Protein AF-A0A356ZXG2-F1 (afdb_monomer)

Sequence (66 aa):
MLGDLLTPPHLIVLGIVGLLIFGPKRLPELGSGLGQAFRGFKNAINGDAAVEADSLPVSQRPEEKT

Radius of gyration: 21.75 Å; Cα contacts (8 Å, |Δi|>4): 11; chains: 1; bounding box: 22×28×71 Å

Structure (mmCIF, N/CA/C/O backbone):
data_AF-A0A356ZXG2-F1
#
_entry.id   AF-A0A356ZXG2-F1
#
loop_
_atom_site.group_PDB
_atom_site.id
_atom_site.type_symbol
_atom_site.label_atom_id
_atom_site.label_alt_id
_atom_site.label_comp_id
_atom_site.label_asym_id
_atom_site.label_entity_id
_atom_site.label_seq_id
_atom_site.pdbx_PDB_ins_code
_atom_site.Cartn_x
_atom_site.Cartn_y
_atom_site.Cartn_z
_atom_site.occupancy
_atom_site.B_iso_or_equiv
_atom_site.auth_seq_id
_atom_site.auth_comp_id
_atom_site.auth_asym_id
_atom_site.auth_atom_id
_atom_site.pdbx_PDB_model_num
ATOM 1 N N . MET A 1 1 ? 7.482 -20.697 -16.426 1.00 63.38 1 MET A N 1
ATOM 2 C CA . MET A 1 1 ? 6.355 -20.063 -17.141 1.00 63.38 1 MET A CA 1
ATOM 3 C C . MET A 1 1 ? 5.596 -19.080 -16.256 1.00 63.38 1 MET A C 1
ATOM 5 O O . MET A 1 1 ? 5.503 -17.934 -16.652 1.00 63.38 1 MET A O 1
ATOM 9 N N . LEU A 1 2 ? 5.077 -19.465 -15.074 1.00 71.50 2 LEU A N 1
ATOM 10 C CA . LEU A 1 2 ? 4.381 -18.515 -14.174 1.00 71.50 2 LEU A CA 1
ATOM 11 C C . LEU A 1 2 ? 5.302 -17.833 -13.139 1.00 71.50 2 LEU A C 1
ATOM 13 O O . LEU A 1 2 ? 5.005 -16.735 -12.679 1.00 71.50 2 LEU A O 1
ATOM 17 N N . GLY A 1 3 ? 6.437 -18.457 -12.797 1.00 75.19 3 GLY A N 1
ATOM 18 C CA . GLY A 1 3 ? 7.409 -17.905 -11.841 1.00 75.19 3 GLY A CA 1
ATOM 19 C C . GLY A 1 3 ? 8.059 -16.595 -12.296 1.00 75.19 3 GLY A C 1
ATOM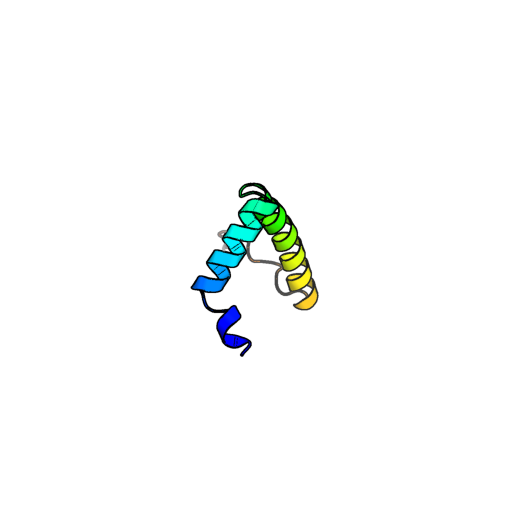 20 O O . GLY A 1 3 ? 8.412 -15.770 -11.461 1.00 75.19 3 GLY A O 1
ATOM 21 N N . ASP A 1 4 ? 8.132 -16.363 -13.608 1.00 79.31 4 ASP A N 1
ATOM 22 C CA . ASP A 1 4 ? 8.710 -15.149 -14.191 1.00 79.31 4 ASP A CA 1
ATOM 23 C C . ASP A 1 4 ? 7.841 -13.902 -13.943 1.00 79.31 4 ASP A C 1
ATOM 25 O O . ASP A 1 4 ? 8.365 -12.798 -13.794 1.00 79.31 4 ASP A O 1
ATOM 29 N N . LEU A 1 5 ? 6.520 -14.074 -13.807 1.00 78.25 5 LEU A N 1
ATOM 30 C CA . LEU A 1 5 ? 5.568 -12.978 -13.587 1.00 78.25 5 LEU A CA 1
ATOM 31 C C . LEU A 1 5 ? 5.639 -12.404 -12.165 1.00 78.25 5 LEU A C 1
ATOM 33 O O . LEU A 1 5 ? 5.411 -11.214 -11.963 1.00 78.25 5 LEU A O 1
ATOM 37 N N . LEU A 1 6 ? 5.974 -13.245 -11.182 1.00 84.19 6 LEU A N 1
ATOM 38 C CA . LEU A 1 6 ? 6.120 -12.840 -9.780 1.00 84.19 6 LEU A CA 1
ATOM 39 C C . LEU A 1 6 ? 7.519 -12.306 -9.456 1.00 84.19 6 LEU A C 1
ATOM 41 O O . LEU A 1 6 ? 7.840 -12.067 -8.292 1.00 84.19 6 LEU A O 1
ATOM 45 N N . THR A 1 7 ? 8.365 -12.111 -10.468 1.00 89.00 7 THR A N 1
ATOM 46 C CA . THR A 1 7 ? 9.680 -11.516 -10.248 1.00 89.00 7 THR A CA 1
ATOM 47 C C . THR A 1 7 ? 9.531 -10.044 -9.826 1.00 89.00 7 THR A C 1
ATOM 49 O O . THR A 1 7 ? 8.687 -9.324 -10.373 1.00 89.00 7 THR A O 1
ATOM 52 N N . PRO A 1 8 ? 10.361 -9.558 -8.880 1.00 90.31 8 PRO A N 1
ATOM 53 C CA . PRO A 1 8 ? 10.301 -8.181 -8.384 1.00 90.31 8 PRO A CA 1
ATOM 54 C C . PRO A 1 8 ? 10.183 -7.085 -9.464 1.00 90.31 8 PRO A C 1
ATOM 56 O O . PRO A 1 8 ? 9.357 -6.188 -9.287 1.00 90.31 8 PRO A O 1
ATOM 59 N N . PRO A 1 9 ? 10.918 -7.130 -10.599 1.00 91.06 9 PRO A N 1
ATOM 60 C CA . PRO A 1 9 ? 10.776 -6.111 -11.641 1.00 91.06 9 PRO A CA 1
ATOM 61 C C . PRO A 1 9 ? 9.397 -6.109 -12.316 1.00 91.06 9 PRO A C 1
ATOM 63 O O . PRO A 1 9 ? 8.845 -5.037 -12.556 1.00 91.06 9 PRO A O 1
ATOM 66 N N . HIS A 1 10 ? 8.802 -7.276 -12.578 1.00 89.06 10 HIS A N 1
ATOM 67 C CA . HIS A 1 10 ? 7.477 -7.356 -13.203 1.00 89.06 10 HIS A CA 1
ATOM 68 C C . HIS A 1 10 ? 6.380 -6.840 -12.265 1.00 89.06 10 HIS A C 1
ATOM 70 O O . HIS A 1 10 ? 5.476 -6.130 -12.711 1.00 89.06 10 HIS A O 1
ATOM 76 N N . LEU A 1 11 ? 6.491 -7.111 -10.959 1.00 90.81 11 LEU A N 1
ATOM 77 C CA . LEU A 1 11 ? 5.559 -6.575 -9.964 1.00 90.81 11 LEU A CA 1
ATOM 78 C C . LEU A 1 11 ? 5.622 -5.047 -9.864 1.00 90.81 11 LEU A C 1
ATOM 80 O O . LEU A 1 11 ? 4.581 -4.409 -9.728 1.00 90.81 11 LEU A O 1
ATOM 84 N N . ILE A 1 12 ? 6.813 -4.450 -9.976 1.00 92.25 12 ILE A N 1
ATOM 85 C CA . ILE A 1 12 ? 6.967 -2.988 -9.999 1.00 92.25 12 ILE A CA 1
ATOM 86 C C . ILE A 1 12 ? 6.279 -2.400 -11.235 1.00 92.25 12 ILE A C 1
ATOM 88 O O . ILE A 1 12 ? 5.529 -1.435 -11.109 1.00 92.25 12 ILE A O 1
ATOM 92 N N . VAL A 1 13 ? 6.477 -2.996 -12.414 1.00 93.25 13 VAL A N 1
ATOM 93 C CA . VAL A 1 13 ? 5.819 -2.545 -13.653 1.00 93.25 13 VAL A CA 1
ATOM 94 C C . VAL A 1 13 ? 4.297 -2.648 -13.534 1.00 93.25 13 VAL A C 1
ATOM 96 O O . VAL A 1 13 ? 3.597 -1.685 -13.844 1.00 93.25 13 VAL A O 1
ATOM 99 N N . LEU A 1 14 ? 3.774 -3.767 -13.021 1.00 91.44 14 LEU A N 1
ATOM 100 C CA . LEU A 1 14 ? 2.338 -3.939 -12.785 1.00 91.44 14 LEU A CA 1
ATOM 101 C C . LEU A 1 14 ? 1.805 -2.921 -11.768 1.00 91.44 14 LEU A C 1
ATOM 103 O O . LEU A 1 14 ? 0.735 -2.349 -11.968 1.00 91.44 14 LEU A O 1
ATOM 107 N N . GLY A 1 15 ? 2.574 -2.660 -10.710 1.00 91.56 15 GLY A N 1
ATOM 108 C CA . GLY A 1 15 ? 2.280 -1.638 -9.714 1.00 91.56 15 GLY A CA 1
ATOM 109 C C . GLY A 1 15 ? 2.180 -0.2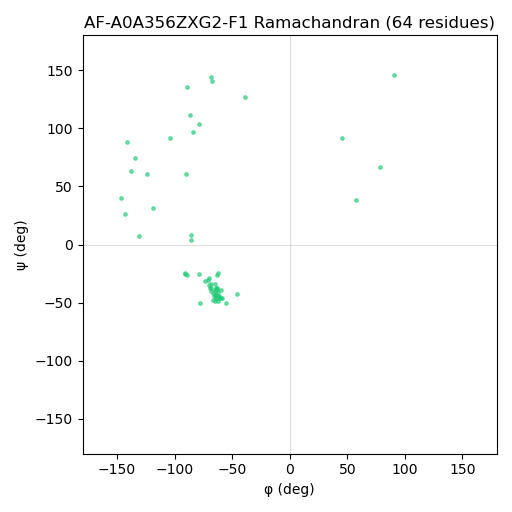48 -10.334 1.00 91.56 15 GLY A C 1
ATOM 110 O O . GLY A 1 15 ? 1.209 0.450 -10.070 1.00 91.56 15 GLY A O 1
ATOM 111 N N . ILE A 1 16 ? 3.120 0.130 -11.207 1.00 93.38 16 ILE A N 1
ATOM 112 C CA . ILE A 1 16 ? 3.114 1.416 -11.922 1.00 93.38 16 ILE A CA 1
ATOM 113 C C . ILE A 1 16 ? 1.904 1.518 -12.856 1.00 93.38 16 ILE A C 1
ATOM 115 O O . ILE A 1 16 ? 1.208 2.529 -12.829 1.00 93.38 16 ILE A O 1
ATOM 119 N N . VAL A 1 17 ? 1.605 0.481 -13.644 1.00 93.88 17 VAL A N 1
ATOM 120 C CA . VAL A 1 17 ? 0.427 0.470 -14.532 1.00 93.88 17 VAL A CA 1
ATOM 121 C C . VAL A 1 17 ? -0.864 0.593 -13.723 1.00 93.88 17 VAL A C 1
ATOM 123 O O . VAL A 1 17 ? -1.727 1.409 -14.047 1.00 93.88 17 VAL A O 1
ATOM 126 N N . GLY A 1 18 ? -0.975 -0.153 -12.623 1.00 93.19 18 GLY A N 1
ATOM 127 C CA . GLY A 1 18 ? -2.082 -0.019 -11.681 1.00 93.19 18 GLY A CA 1
ATOM 128 C C . GLY A 1 18 ? -2.163 1.388 -11.086 1.00 93.19 18 GLY A C 1
ATOM 129 O O . GLY A 1 18 ? -3.250 1.945 -10.977 1.00 93.19 18 GLY A O 1
ATOM 130 N N . LEU A 1 19 ? -1.024 2.008 -10.773 1.00 92.75 19 LEU A N 1
ATOM 131 C CA . LEU A 1 19 ? -0.943 3.378 -10.270 1.00 92.75 19 LEU A CA 1
ATOM 132 C C . LEU A 1 19 ? -1.401 4.414 -11.293 1.00 92.75 19 LEU A C 1
ATOM 134 O O . LEU A 1 19 ? -1.972 5.422 -10.899 1.00 92.75 19 LEU A O 1
ATOM 138 N N . LEU A 1 20 ? -1.157 4.193 -12.585 1.00 93.25 20 LEU A N 1
ATOM 139 C CA . LEU A 1 20 ? -1.642 5.078 -13.644 1.00 93.25 20 LEU A CA 1
ATOM 140 C C . LEU A 1 20 ? -3.168 4.994 -13.787 1.00 93.25 20 LEU A C 1
ATOM 142 O O . LEU A 1 20 ? -3.810 6.014 -14.015 1.00 93.25 20 LEU A O 1
ATOM 146 N N . ILE A 1 21 ? -3.748 3.801 -13.628 1.00 93.12 21 ILE A N 1
ATOM 147 C CA . ILE A 1 21 ? -5.197 3.578 -13.753 1.00 93.12 21 ILE A CA 1
ATOM 148 C C . ILE A 1 21 ? -5.942 4.041 -12.494 1.00 93.12 21 ILE A C 1
ATOM 150 O O . ILE A 1 21 ? -6.925 4.774 -12.576 1.00 93.12 21 ILE A O 1
ATOM 154 N N . PHE A 1 22 ? -5.487 3.606 -11.319 1.00 90.62 22 PHE A N 1
ATOM 155 C CA . PHE A 1 22 ? -6.152 3.862 -10.041 1.00 90.62 22 PHE A CA 1
ATOM 156 C C . PHE A 1 22 ? -5.666 5.148 -9.358 1.00 90.62 22 PHE A C 1
ATOM 158 O O . PHE A 1 22 ? -6.408 5.754 -8.587 1.00 90.62 22 PHE A O 1
ATOM 165 N N . GLY A 1 23 ? -4.444 5.594 -9.646 1.00 89.50 23 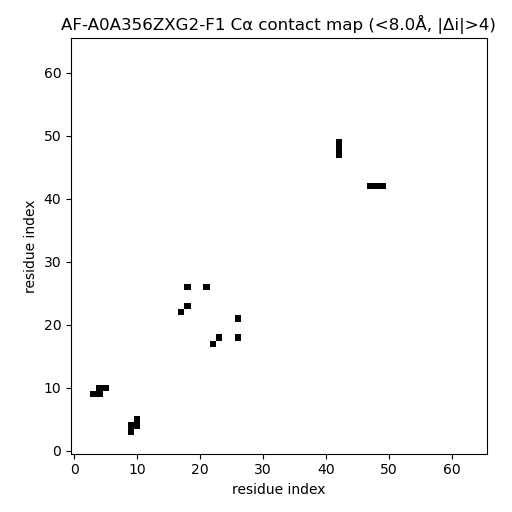GLY A N 1
ATOM 166 C CA . GLY A 1 23 ? -3.805 6.753 -9.024 1.00 89.50 23 GLY A CA 1
ATOM 167 C C . GLY A 1 23 ? -2.985 6.398 -7.772 1.00 89.50 23 GLY A C 1
ATOM 168 O O . GLY A 1 23 ? -3.403 5.558 -6.967 1.00 89.50 23 GLY A O 1
ATOM 169 N N . PRO A 1 24 ? -1.862 7.102 -7.509 1.00 87.00 24 PRO A N 1
ATOM 170 C CA . PRO A 1 24 ? -1.015 6.869 -6.333 1.00 87.00 24 PRO A CA 1
ATOM 171 C C . PRO A 1 24 ? -1.712 7.105 -5.003 1.00 87.00 24 PRO A C 1
ATOM 173 O O . PRO A 1 24 ? -1.344 6.516 -3.993 1.00 87.00 24 PRO A O 1
ATOM 176 N N . LYS A 1 25 ? -2.750 7.940 -5.008 1.00 88.31 25 LYS A N 1
ATOM 177 C CA . LYS A 1 25 ? -3.533 8.258 -3.820 1.00 88.31 25 LYS A CA 1
ATOM 178 C C . LYS A 1 25 ? -4.551 7.169 -3.467 1.00 88.31 25 LYS A C 1
ATOM 180 O O . LYS A 1 25 ? -4.899 7.041 -2.299 1.00 88.31 25 LYS A O 1
ATOM 185 N N . ARG A 1 26 ? -5.001 6.369 -4.442 1.00 87.69 26 ARG A N 1
ATOM 186 C CA . ARG A 1 26 ? -6.036 5.344 -4.221 1.00 87.69 26 ARG A CA 1
ATOM 187 C C . ARG A 1 26 ? -5.478 3.992 -3.808 1.00 87.69 26 ARG A C 1
ATOM 189 O O . ARG A 1 26 ? -6.155 3.258 -3.101 1.00 87.69 26 ARG A O 1
ATOM 196 N N . LEU A 1 27 ? -4.236 3.682 -4.176 1.00 89.25 27 LEU A N 1
ATOM 197 C CA . LEU A 1 27 ? -3.551 2.472 -3.715 1.00 89.25 27 LEU A CA 1
ATOM 198 C C . LEU A 1 27 ? -3.494 2.355 -2.170 1.00 89.25 27 LEU A C 1
ATOM 200 O O . LEU A 1 27 ? -3.900 1.316 -1.651 1.00 89.25 27 LEU A O 1
ATOM 204 N N . PRO A 1 28 ? -3.060 3.387 -1.410 1.00 85.88 28 PRO A N 1
ATOM 205 C CA . PRO A 1 28 ? -3.042 3.327 0.054 1.00 85.88 28 PRO A CA 1
ATOM 206 C C . PRO A 1 28 ? -4.446 3.378 0.674 1.00 85.88 28 PRO A C 1
ATOM 208 O O . PRO A 1 28 ? -4.668 2.772 1.721 1.00 85.88 28 PRO A O 1
ATOM 211 N N . GLU A 1 29 ? -5.401 4.053 0.029 1.00 90.50 29 GLU A N 1
ATOM 212 C CA . GLU A 1 29 ? -6.805 4.123 0.461 1.00 90.50 29 GLU A CA 1
ATOM 213 C C . GLU A 1 29 ? -7.465 2.732 0.402 1.00 90.50 29 GLU A C 1
ATOM 215 O O . GLU A 1 29 ? -8.006 2.248 1.397 1.00 90.50 29 GLU A O 1
ATOM 220 N N . LEU A 1 30 ? -7.307 2.032 -0.727 1.00 90.44 30 LEU A N 1
ATOM 221 C CA . LEU A 1 30 ? -7.764 0.652 -0.911 1.00 90.44 30 LEU A CA 1
ATOM 222 C C . LEU A 1 30 ? -6.987 -0.335 -0.027 1.00 90.44 30 LEU A C 1
ATOM 224 O O . LEU A 1 30 ? -7.586 -1.221 0.579 1.00 90.44 30 LEU A O 1
ATOM 228 N N . GLY A 1 31 ? -5.666 -0.170 0.087 1.00 90.06 31 GLY A N 1
ATOM 229 C CA . GLY A 1 31 ? -4.811 -1.018 0.920 1.00 90.06 31 GLY A CA 1
ATOM 230 C C . GLY A 1 31 ? -5.148 -0.936 2.409 1.00 90.06 31 GLY A C 1
ATOM 231 O O . GLY A 1 31 ? -5.142 -1.956 3.091 1.00 90.06 31 GLY A O 1
ATOM 232 N N . SER A 1 32 ? -5.507 0.248 2.908 1.00 91.69 32 SER A N 1
ATOM 233 C CA . SER A 1 32 ? -5.918 0.441 4.305 1.00 91.69 32 SER A CA 1
ATOM 234 C C . SER A 1 32 ? -7.232 -0.282 4.613 1.00 91.69 32 SER A C 1
ATOM 236 O O . SER A 1 32 ? -7.324 -0.982 5.622 1.00 91.69 32 SER A O 1
ATOM 238 N N . GLY A 1 33 ? -8.226 -0.180 3.723 1.00 92.81 33 GLY A N 1
ATOM 2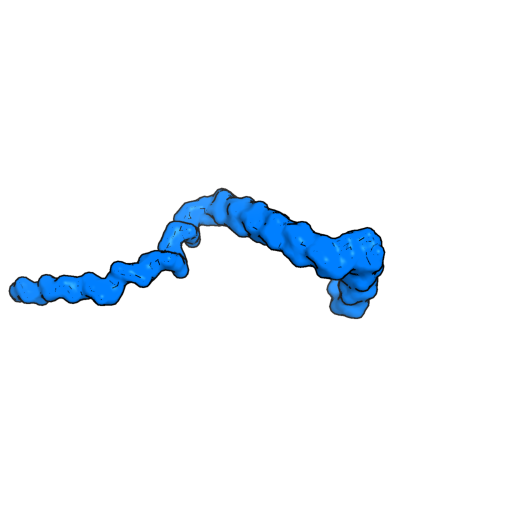39 C CA . GLY A 1 33 ? -9.506 -0.884 3.868 1.00 92.81 33 GLY A CA 1
ATOM 240 C C . GLY A 1 33 ? -9.364 -2.405 3.752 1.00 92.81 33 GLY A C 1
ATOM 241 O O . GLY A 1 33 ? -9.831 -3.146 4.619 1.00 92.81 33 GLY A O 1
ATOM 242 N N . LEU A 1 34 ? -8.648 -2.878 2.726 1.00 93.56 34 LEU A N 1
ATOM 243 C CA . LEU A 1 34 ? -8.356 -4.303 2.544 1.00 93.56 34 LEU A CA 1
ATOM 244 C C . LEU A 1 34 ? -7.509 -4.860 3.690 1.00 93.56 34 LEU A C 1
ATOM 246 O O . LEU A 1 34 ? -7.757 -5.973 4.136 1.00 93.56 34 LEU A O 1
ATOM 250 N N . GLY A 1 35 ? -6.550 -4.094 4.208 1.00 91.25 35 GLY A N 1
ATOM 251 C CA . GLY A 1 35 ? -5.703 -4.493 5.327 1.00 91.25 35 GLY A CA 1
ATOM 252 C C . GLY A 1 35 ? -6.492 -4.692 6.619 1.00 91.25 35 GLY A C 1
ATOM 253 O O . GLY A 1 35 ? -6.284 -5.689 7.308 1.00 91.25 35 GLY A O 1
ATOM 254 N N . GLN A 1 36 ? -7.438 -3.800 6.928 1.00 91.62 36 GLN A N 1
ATOM 255 C CA . GLN A 1 36 ? -8.335 -3.955 8.079 1.00 91.62 36 GLN A CA 1
ATOM 256 C C . GLN A 1 36 ? -9.261 -5.166 7.918 1.00 91.62 36 GLN A C 1
ATOM 258 O O . GLN A 1 36 ? -9.399 -5.962 8.848 1.00 91.62 36 GLN A O 1
ATOM 263 N N . ALA A 1 37 ? -9.828 -5.361 6.724 1.00 93.12 37 ALA A N 1
ATOM 264 C CA . ALA A 1 37 ? -10.655 -6.526 6.422 1.00 93.12 37 ALA A CA 1
ATOM 265 C C . ALA A 1 37 ? -9.854 -7.834 6.523 1.00 93.12 37 ALA A C 1
ATOM 267 O O . ALA A 1 37 ? -10.302 -8.786 7.154 1.00 93.12 37 ALA A O 1
ATOM 268 N N . PHE A 1 38 ? -8.637 -7.870 5.976 1.00 93.56 38 PHE A N 1
ATOM 269 C CA . PHE A 1 38 ? -7.754 -9.034 6.030 1.00 93.56 38 PHE A CA 1
ATOM 270 C C . PHE A 1 38 ? -7.247 -9.301 7.451 1.00 93.56 38 PHE A C 1
ATOM 272 O O . PHE A 1 38 ? -7.104 -10.453 7.843 1.00 93.56 38 PHE A O 1
ATOM 279 N N . ARG A 1 39 ? -7.019 -8.255 8.260 1.00 90.25 39 ARG A N 1
ATOM 280 C CA . ARG A 1 39 ? -6.708 -8.366 9.694 1.00 90.25 39 ARG A CA 1
ATOM 281 C C . ARG A 1 39 ? -7.870 -9.017 10.444 1.00 90.25 39 ARG A C 1
ATOM 283 O O . ARG A 1 39 ? -7.632 -9.968 11.178 1.00 90.25 39 ARG A O 1
ATOM 290 N N . GLY A 1 40 ? -9.102 -8.555 10.223 1.00 89.75 40 GLY A N 1
ATOM 291 C CA . GLY A 1 40 ? -10.309 -9.147 10.809 1.00 89.75 40 GLY A CA 1
ATOM 292 C C . GLY A 1 40 ? -10.543 -10.587 10.349 1.00 89.75 40 GLY A C 1
ATOM 293 O O . GLY A 1 40 ? -10.771 -11.464 11.174 1.00 89.75 40 GLY A O 1
ATOM 294 N N . PHE A 1 41 ? -10.385 -10.854 9.051 1.00 92.12 41 PHE A N 1
ATOM 295 C CA . PHE A 1 41 ? -10.479 -12.190 8.460 1.00 92.12 41 P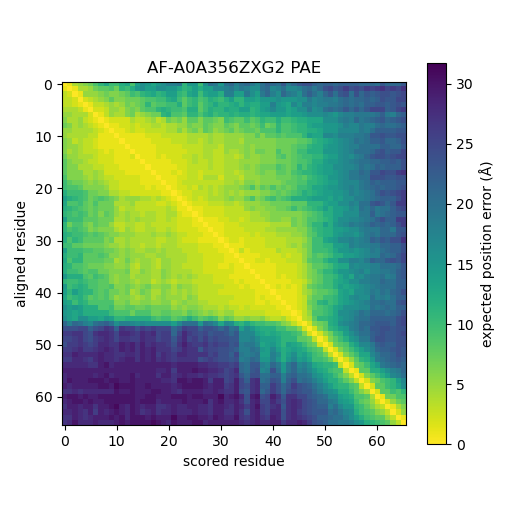HE A CA 1
ATOM 296 C C . PHE A 1 41 ? -9.423 -13.140 9.027 1.00 92.12 41 PHE A C 1
ATOM 298 O O . PHE A 1 41 ? -9.742 -14.252 9.435 1.00 92.12 41 PHE A O 1
ATOM 305 N N . LYS A 1 42 ? -8.171 -12.681 9.138 1.00 87.94 42 LYS A N 1
ATOM 306 C CA . LYS A 1 42 ? -7.089 -13.427 9.780 1.00 87.94 42 LYS A CA 1
ATOM 307 C C . LYS A 1 42 ? -7.427 -13.715 11.239 1.00 87.94 42 LYS A C 1
ATOM 309 O O . LYS A 1 42 ? -7.243 -14.844 11.668 1.00 87.94 42 LYS A O 1
ATOM 314 N N . ASN A 1 43 ? -7.911 -12.734 11.994 1.00 87.62 43 ASN A N 1
ATOM 315 C CA . ASN A 1 43 ? -8.265 -12.922 13.402 1.00 87.62 43 ASN A CA 1
ATOM 316 C C . ASN A 1 43 ? -9.420 -13.924 13.570 1.00 87.62 43 ASN A C 1
ATOM 318 O O . ASN A 1 43 ? -9.361 -14.762 14.460 1.00 87.62 43 ASN A O 1
ATOM 322 N N . ALA A 1 44 ? -10.415 -13.887 12.680 1.00 85.81 44 ALA A N 1
ATOM 323 C CA . ALA A 1 44 ? -11.532 -14.828 12.674 1.00 85.81 44 ALA A CA 1
ATOM 324 C C . ALA A 1 44 ? -11.099 -16.254 12.295 1.00 85.81 44 ALA A C 1
ATOM 326 O O . ALA A 1 44 ? -11.548 -17.216 12.908 1.00 85.81 44 ALA A O 1
ATOM 327 N N . ILE A 1 45 ? -10.195 -16.400 11.318 1.00 88.12 45 ILE A N 1
ATOM 328 C CA . ILE A 1 45 ? -9.636 -17.706 10.928 1.00 88.12 45 ILE A CA 1
ATOM 329 C C . ILE A 1 45 ? -8.701 -18.270 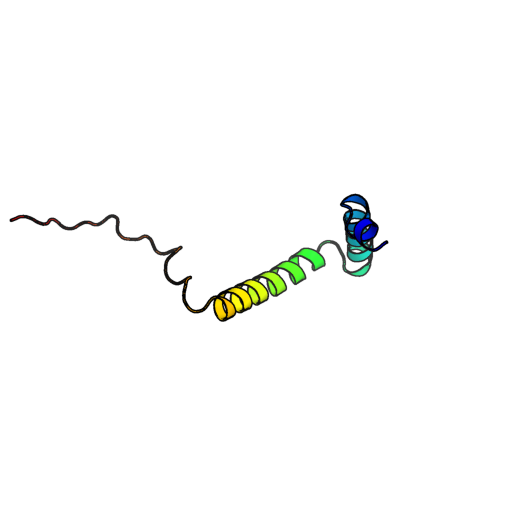11.999 1.00 88.12 45 ILE A C 1
ATOM 331 O O . ILE A 1 45 ? -8.652 -19.481 12.184 1.00 88.12 45 ILE A O 1
ATOM 335 N N . ASN A 1 46 ? -7.951 -17.413 12.693 1.00 83.88 46 ASN A N 1
ATOM 336 C CA . ASN A 1 46 ? -7.011 -17.840 13.729 1.00 83.88 46 ASN A CA 1
ATOM 337 C C . ASN A 1 46 ? -7.657 -18.021 15.110 1.00 83.88 46 ASN A C 1
ATOM 339 O O . ASN A 1 46 ? -6.911 -18.310 16.035 1.00 83.88 46 ASN A O 1
ATOM 343 N N . GLY A 1 47 ? -8.984 -17.866 15.241 1.00 66.56 47 GLY A N 1
ATOM 344 C CA . GLY A 1 47 ? -9.771 -18.201 16.434 1.00 66.56 47 GLY A CA 1
ATOM 345 C C . GLY A 1 47 ? -9.158 -17.732 17.759 1.00 66.56 47 GLY A C 1
ATOM 346 O O . GLY A 1 47 ? -8.394 -18.463 18.376 1.00 66.56 47 GLY A O 1
ATOM 347 N N . ASP A 1 48 ? -9.518 -16.532 18.217 1.00 61.25 48 ASP A N 1
ATOM 348 C CA . ASP A 1 48 ? -9.318 -16.103 19.614 1.00 61.25 48 ASP A CA 1
ATOM 349 C C . ASP A 1 48 ? -7.875 -16.131 20.169 1.00 61.25 48 ASP A C 1
ATOM 351 O O . ASP A 1 48 ? -7.661 -16.398 21.347 1.00 61.25 48 ASP A O 1
ATOM 355 N N . ALA A 1 49 ? -6.863 -15.776 19.370 1.00 57.03 49 ALA A N 1
ATOM 356 C CA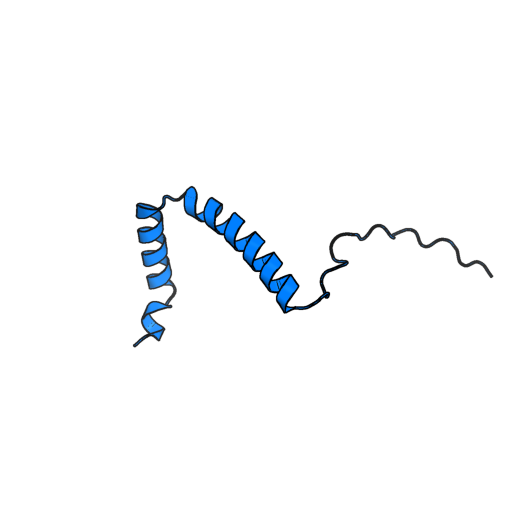 . ALA A 1 49 ? -5.479 -15.606 19.853 1.00 57.03 49 ALA A CA 1
ATOM 357 C C . ALA A 1 49 ? -4.921 -14.180 19.663 1.00 57.03 49 ALA A C 1
ATOM 359 O O . ALA A 1 49 ? -3.729 -13.987 19.425 1.00 57.03 49 ALA A O 1
ATOM 360 N N . ALA A 1 50 ? -5.782 -13.162 19.720 1.00 54.75 50 ALA A N 1
ATOM 361 C CA . ALA A 1 50 ? -5.351 -11.761 19.709 1.00 54.75 50 ALA A CA 1
ATOM 362 C C . ALA A 1 50 ? -6.263 -10.860 20.557 1.00 54.75 50 ALA A C 1
ATOM 364 O O . ALA A 1 50 ? -6.580 -9.737 20.166 1.00 54.75 50 ALA A O 1
ATOM 365 N N . VAL A 1 51 ? -6.697 -11.350 21.715 1.00 57.75 51 VAL A N 1
ATOM 366 C CA . VAL A 1 51 ? -6.938 -10.465 22.860 1.00 57.75 51 VAL A CA 1
ATOM 367 C C . VAL A 1 51 ? -5.594 -10.400 23.599 1.00 57.75 51 VAL A C 1
ATOM 369 O O . VAL A 1 51 ? -4.932 -11.422 23.706 1.00 57.75 51 VAL A O 1
ATOM 372 N N . GLU A 1 52 ? -5.161 -9.212 24.024 1.00 58.62 52 GLU A N 1
ATOM 373 C CA . GLU A 1 52 ? -3.880 -8.930 24.718 1.00 58.62 52 GLU A CA 1
ATOM 374 C C . GLU A 1 52 ? -2.589 -8.849 23.877 1.00 58.62 52 GLU A C 1
ATOM 376 O O . GLU A 1 52 ? -1.632 -9.589 24.082 1.00 58.62 52 GLU A O 1
ATOM 381 N N . ALA A 1 53 ? -2.475 -7.843 23.006 1.00 59.50 53 ALA A N 1
ATOM 382 C CA . ALA A 1 53 ? -1.146 -7.309 22.659 1.00 59.50 53 ALA A CA 1
ATOM 383 C C . ALA A 1 53 ? -1.045 -5.776 22.735 1.00 59.50 53 ALA A C 1
ATOM 385 O O . ALA A 1 53 ? -0.019 -5.228 22.347 1.00 59.50 53 ALA A O 1
ATOM 386 N N . ASP A 1 54 ? -2.079 -5.082 23.229 1.00 58.12 54 ASP A N 1
ATOM 387 C CA . ASP A 1 54 ? -2.050 -3.613 23.345 1.00 58.12 54 ASP A CA 1
ATOM 388 C C . ASP A 1 54 ? -2.742 -3.068 24.605 1.00 58.12 54 ASP A C 1
ATOM 390 O O . ASP A 1 54 ? -3.228 -1.945 24.669 1.00 58.12 54 ASP A O 1
ATOM 394 N N . SER A 1 55 ? -2.798 -3.884 25.653 1.00 49.22 55 SER A N 1
ATOM 395 C CA . SER A 1 55 ? -3.082 -3.407 27.006 1.00 49.22 55 SER A CA 1
ATOM 396 C C . SER A 1 55 ? -2.099 -4.059 27.965 1.00 49.22 55 SER A C 1
ATOM 398 O O . SER A 1 55 ? -2.441 -4.919 28.763 1.00 49.22 55 SER A O 1
ATOM 400 N N . LEU A 1 56 ? -0.855 -3.586 27.926 1.00 62.34 56 LEU A N 1
ATOM 401 C CA . LEU A 1 56 ? -0.054 -3.554 29.143 1.00 62.34 56 LEU A CA 1
ATOM 402 C C . LEU A 1 56 ? -0.416 -2.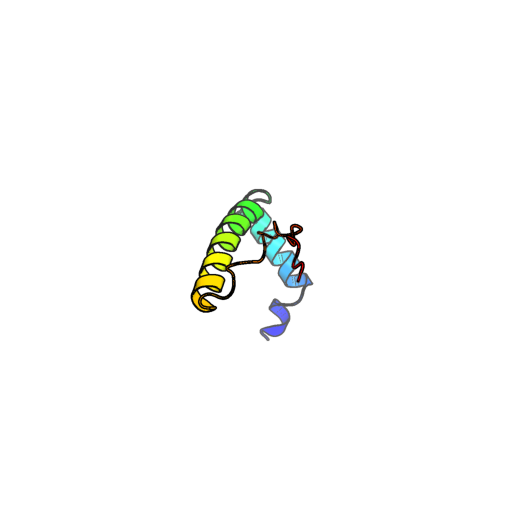269 29.907 1.00 62.34 56 LEU A C 1
ATOM 404 O O . LEU A 1 56 ? 0.171 -1.222 29.635 1.00 62.34 56 LEU A O 1
ATOM 408 N N . PRO A 1 57 ? -1.318 -2.330 30.904 1.00 63.12 57 PRO A N 1
ATOM 409 C CA . PRO A 1 57 ? -1.216 -1.428 32.032 1.00 63.12 57 PRO A CA 1
ATOM 410 C C . PRO A 1 57 ? -1.150 -2.239 33.326 1.00 63.12 57 PRO A C 1
ATOM 412 O O . PRO A 1 57 ? -2.006 -2.093 34.184 1.00 63.12 57 PRO A O 1
ATOM 415 N N . VAL A 1 58 ? -0.142 -3.097 33.506 1.00 57.84 58 VAL A N 1
ATOM 416 C CA . VAL A 1 58 ? 0.149 -3.656 34.841 1.00 57.84 58 VAL A CA 1
ATOM 417 C C . VAL A 1 58 ? 1.656 -3.675 35.092 1.00 57.84 58 VAL A C 1
ATOM 419 O O . VAL A 1 58 ? 2.281 -4.704 35.315 1.00 57.84 58 VAL A O 1
ATOM 422 N N . SER A 1 59 ? 2.245 -2.479 35.115 1.00 62.34 59 SER A N 1
ATOM 423 C CA . SER A 1 59 ? 3.315 -2.189 36.074 1.00 62.34 59 SER A CA 1
ATOM 424 C C . SER A 1 59 ? 2.682 -1.626 37.347 1.00 62.34 59 SER A C 1
ATOM 426 O O . SER A 1 59 ? 2.925 -0.484 37.721 1.00 62.34 59 SER A O 1
ATOM 428 N N . GLN A 1 60 ? 1.830 -2.413 37.996 1.00 60.47 60 GLN A N 1
ATOM 429 C CA . GLN A 1 60 ? 1.490 -2.248 39.406 1.00 60.47 60 GLN A CA 1
ATOM 430 C C . GLN A 1 60 ? 1.376 -3.656 39.976 1.00 60.47 60 GLN A C 1
ATOM 432 O O . GLN A 1 60 ? 0.320 -4.271 39.925 1.00 60.47 60 GLN A O 1
ATOM 437 N N . ARG A 1 61 ? 2.508 -4.191 40.438 1.00 61.50 61 ARG A N 1
ATOM 438 C CA . ARG A 1 61 ? 2.560 -5.332 41.352 1.00 61.50 61 ARG A CA 1
ATOM 439 C C . ARG A 1 61 ? 2.255 -4.752 42.738 1.00 61.50 61 ARG A C 1
ATOM 441 O O . ARG A 1 61 ? 3.137 -4.074 43.267 1.00 61.50 61 ARG A O 1
ATOM 448 N N . PRO A 1 62 ? 1.047 -4.922 43.309 1.00 59.78 62 PRO A N 1
ATOM 449 C CA . PRO A 1 62 ? 0.850 -4.633 44.715 1.00 59.78 62 PRO A CA 1
ATOM 450 C C . PRO A 1 62 ? 1.638 -5.675 45.503 1.00 59.78 62 PRO A C 1
ATOM 452 O O . PRO A 1 62 ? 1.775 -6.825 45.085 1.00 59.78 62 PRO A O 1
ATOM 455 N N . GLU A 1 63 ? 2.194 -5.222 46.613 1.00 65.19 63 GLU A N 1
ATOM 456 C CA . GLU A 1 63 ? 2.872 -6.019 47.621 1.00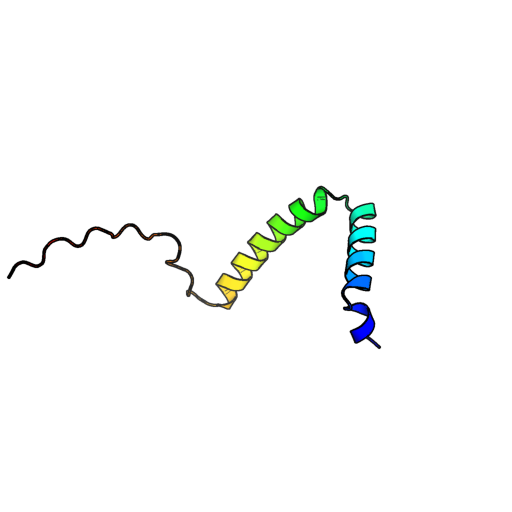 65.19 63 GLU A CA 1
ATOM 457 C C . GLU A 1 63 ? 2.186 -7.368 47.889 1.00 65.19 63 GLU A C 1
ATOM 459 O O . GLU A 1 63 ? 1.018 -7.404 48.270 1.00 65.19 63 GLU A O 1
ATOM 464 N N . GLU A 1 64 ? 2.944 -8.463 47.811 1.00 58.62 64 GLU A N 1
ATOM 465 C CA . GLU A 1 64 ? 2.659 -9.636 48.635 1.00 58.62 64 GLU A CA 1
ATOM 466 C C . GLU A 1 64 ? 3.684 -9.655 49.767 1.00 58.62 64 GLU A C 1
ATOM 468 O O . GLU A 1 64 ? 4.820 -10.109 49.646 1.00 58.62 64 GLU A O 1
ATOM 473 N N . LYS A 1 65 ? 3.259 -9.018 50.855 1.00 53.81 65 LYS A N 1
ATOM 474 C CA . LYS A 1 65 ? 3.795 -9.133 52.200 1.00 53.81 65 LYS A CA 1
ATOM 475 C C . LYS A 1 65 ? 3.073 -10.312 52.852 1.00 53.81 65 LYS A C 1
ATOM 477 O O . LYS A 1 65 ? 1.880 -10.164 53.109 1.00 53.81 65 LYS A O 1
ATOM 482 N N . THR A 1 66 ? 3.765 -11.419 53.128 1.00 51.28 66 THR A N 1
ATOM 483 C CA . THR A 1 66 ? 3.620 -12.317 54.304 1.00 51.28 66 THR A CA 1
ATOM 484 C C . THR A 1 66 ? 4.605 -13.474 54.190 1.00 51.28 66 THR A C 1
ATOM 486 O O . THR A 1 66 ? 4.639 -14.115 53.122 1.00 51.28 66 THR A O 1
#

pLDDT: mean 79.57, std 14.7, range [49.22, 93.88]

Foldseek 3Di:
DVVVCPDPVNVVVVVVVCCVVQNPVVVVVVVVVVVVVVVVVVPVVVDPPPDDDPDPPPPDDDDPDD

Mean predicted aligned error: 12.95 Å

Secondary structure (DSSP, 8-state):
--TTTTSHHHHHHHHHHHHHHH-TTHHHHHHHHHHHHHHHHHHHHT-S--SSSS------------

Solvent-accessible surface area (backbone atoms only — not comparable to full-atom values): 4288 Å² total; per-residue (Å²): 127,71,70,67,60,74,33,72,71,50,47,50,53,51,50,52,55,48,31,71,76,63,30,76,74,42,54,59,56,52,46,52,55,51,47,54,51,49,50,50,51,49,48,63,73,60,59,86,78,76,79,84,88,86,71,86,84,73,96,68,80,76,85,86,85,131